Protein AF-A0A7C7IYE9-F1 (afdb_monomer_lite)

Foldseek 3Di:
DPCQLVVLLVLLVVLLVVLQVQLPPLDLVSNVVRNVVSLVSSLVSLVVSCVVPPPDPSSVVSVVSSVVSVVSSVVSNVVVVVD

Radius of gyration: 13.79 Å; chains: 1; bounding box: 29×15×46 Å

Secondary structure (DSSP, 8-state):
--SHHHHHHHHHHHHHHHHHHHHHSS-HHHIIIIIHHHHHHHHHHHHHHHHHSTT-HHHHHHHHHHHHHHHHHHHHHHHHHT-

Structure (mmCIF, N/CA/C/O backbone):
data_AF-A0A7C7IYE9-F1
#
_entry.id   AF-A0A7C7IYE9-F1
#
loop_
_atom_site.group_PDB
_atom_site.id
_atom_site.type_symbol
_atom_site.label_atom_id
_atom_site.label_alt_id
_atom_site.label_comp_id
_atom_site.label_asym_id
_atom_site.label_entity_id
_atom_site.label_seq_id
_atom_site.pdbx_PDB_ins_code
_atom_site.Cartn_x
_atom_site.Cartn_y
_atom_site.Cartn_z
_atom_site.occupancy
_atom_site.B_iso_or_equiv
_atom_site.auth_seq_id
_atom_site.auth_comp_id
_atom_site.auth_asym_id
_atom_site.auth_atom_id
_atom_site.pdbx_PDB_model_num
ATOM 1 N N . MET A 1 1 ? -13.452 9.031 23.101 1.00 45.72 1 MET A N 1
ATOM 2 C CA . MET A 1 1 ? -12.593 7.878 22.718 1.00 45.72 1 MET A CA 1
ATOM 3 C C . MET A 1 1 ? -12.959 7.211 21.370 1.00 45.72 1 MET A C 1
ATOM 5 O O . MET A 1 1 ? -12.522 6.096 21.133 1.00 45.72 1 MET A O 1
ATOM 9 N N . LYS A 1 2 ? -13.669 7.875 20.434 1.00 50.06 2 LYS A N 1
ATOM 10 C CA . LYS A 1 2 ? -14.033 7.312 19.104 1.00 50.06 2 LYS A CA 1
ATOM 11 C C . LYS A 1 2 ? -13.171 7.803 17.918 1.00 50.06 2 LYS A C 1
ATOM 13 O O . LYS A 1 2 ? -13.330 7.308 16.812 1.00 50.06 2 LYS A O 1
ATOM 18 N N . GLN A 1 3 ? -12.265 8.765 18.127 1.00 57.47 3 GLN A N 1
ATOM 19 C CA . GLN A 1 3 ? -11.543 9.452 17.036 1.00 57.47 3 GLN A CA 1
ATOM 20 C C . GLN A 1 3 ? -10.264 8.743 16.562 1.00 57.47 3 GLN A C 1
ATOM 22 O O . GLN A 1 3 ? -9.944 8.796 15.378 1.00 57.47 3 GLN A O 1
ATOM 27 N N . LYS A 1 4 ? -9.558 8.028 17.449 1.00 60.53 4 LYS A N 1
ATOM 28 C CA . LYS A 1 4 ? -8.310 7.313 17.116 1.00 60.53 4 LYS A CA 1
ATOM 29 C C . LYS A 1 4 ? -8.430 6.375 15.895 1.00 60.53 4 LYS A C 1
ATOM 31 O O . LYS A 1 4 ? -7.613 6.507 14.991 1.00 60.53 4 LYS A O 1
ATOM 36 N N . PRO A 1 5 ? -9.441 5.487 15.792 1.00 60.94 5 PRO A N 1
ATOM 37 C CA . PRO A 1 5 ? -9.561 4.580 14.642 1.00 60.94 5 PRO A CA 1
ATOM 38 C C . PRO A 1 5 ? -9.916 5.299 13.332 1.00 60.94 5 PRO A C 1
ATOM 40 O O . PRO A 1 5 ? -9.606 4.804 12.251 1.00 60.94 5 PRO A O 1
ATOM 43 N N . LEU A 1 6 ? -10.548 6.471 13.417 1.00 68.56 6 LEU A N 1
ATOM 44 C CA . LEU A 1 6 ? -10.944 7.263 12.255 1.00 68.56 6 LEU A CA 1
ATOM 45 C C . LEU A 1 6 ? -9.722 7.949 11.628 1.00 68.56 6 LEU A C 1
ATOM 47 O O . LEU A 1 6 ? -9.544 7.896 10.416 1.00 68.56 6 LEU A O 1
ATOM 51 N N . ILE A 1 7 ? -8.822 8.470 12.466 1.00 75.12 7 ILE A N 1
ATOM 52 C CA . ILE A 1 7 ? -7.538 9.049 12.047 1.00 75.12 7 ILE A CA 1
ATOM 53 C C . ILE A 1 7 ? -6.654 7.991 11.372 1.00 75.12 7 ILE A C 1
ATOM 55 O O . ILE A 1 7 ? -6.091 8.253 10.313 1.00 75.12 7 ILE A O 1
ATOM 59 N N . PHE A 1 8 ? -6.586 6.773 11.924 1.00 71.25 8 PHE A N 1
ATOM 60 C CA . PHE A 1 8 ? -5.829 5.677 11.307 1.00 71.25 8 PHE A CA 1
ATOM 61 C C . PHE A 1 8 ? -6.373 5.277 9.928 1.00 71.25 8 PHE A C 1
ATOM 63 O O . PHE A 1 8 ? -5.589 5.030 9.014 1.00 71.25 8 PHE A O 1
ATOM 70 N N . ASN A 1 9 ? -7.698 5.254 9.749 1.00 68.50 9 ASN A N 1
ATOM 71 C CA . ASN A 1 9 ? -8.296 4.976 8.441 1.00 68.50 9 ASN A CA 1
ATOM 72 C C . ASN A 1 9 ? -8.059 6.112 7.437 1.00 68.50 9 ASN A C 1
ATOM 74 O O . ASN A 1 9 ? -7.798 5.817 6.273 1.00 68.50 9 ASN A O 1
ATOM 78 N N . ILE A 1 10 ? -8.107 7.378 7.869 1.00 77.62 10 ILE A N 1
ATOM 79 C CA . ILE A 1 10 ? -7.794 8.533 7.011 1.00 77.62 10 ILE A CA 1
ATOM 80 C C . ILE A 1 10 ? -6.325 8.495 6.577 1.00 77.62 10 ILE A C 1
ATOM 82 O O . ILE A 1 10 ? -6.040 8.636 5.394 1.00 77.62 10 ILE A O 1
ATOM 86 N N . LEU 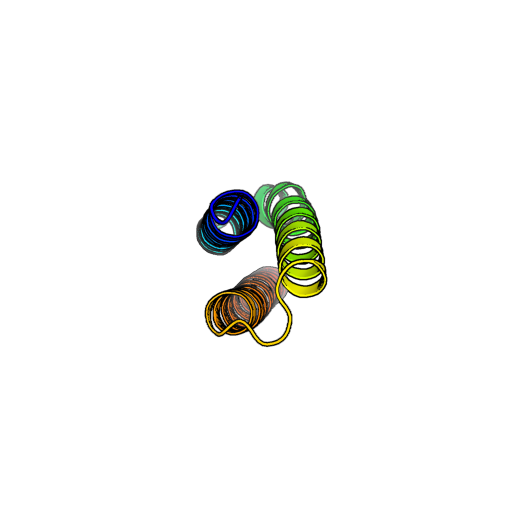A 1 11 ? -5.393 8.234 7.497 1.00 78.38 11 LEU A N 1
ATOM 87 C CA . LEU A 1 11 ? -3.970 8.087 7.170 1.00 78.38 11 LEU A CA 1
ATOM 88 C C . LEU A 1 11 ? -3.720 6.920 6.207 1.00 78.38 11 LEU A C 1
ATOM 90 O O . LEU A 1 11 ? -2.967 7.069 5.247 1.00 78.38 11 LEU A O 1
ATOM 94 N N . GLY A 1 12 ? -4.388 5.782 6.421 1.00 70.44 12 GLY A N 1
ATOM 95 C CA . GLY A 1 12 ? -4.341 4.648 5.497 1.00 70.44 12 GLY A CA 1
ATOM 96 C C . GLY A 1 12 ? -4.865 5.008 4.104 1.00 70.44 12 GLY A C 1
ATOM 97 O O . GLY A 1 12 ? -4.249 4.643 3.107 1.00 70.44 12 GLY A O 1
ATOM 98 N N . PHE A 1 13 ? -5.949 5.781 4.031 1.00 75.50 13 PHE A N 1
ATOM 99 C CA . PHE A 1 13 ? -6.530 6.244 2.772 1.00 75.50 13 PHE A CA 1
ATOM 100 C C . PHE A 1 13 ? -5.601 7.212 2.028 1.00 75.50 13 PHE A C 1
ATOM 102 O O . PHE A 1 13 ? -5.384 7.055 0.829 1.00 75.50 13 PHE A O 1
ATOM 109 N N . ILE A 1 14 ? -4.982 8.159 2.741 1.00 81.56 14 ILE A N 1
ATOM 110 C CA . ILE A 1 14 ? -3.980 9.072 2.173 1.00 81.56 14 ILE A CA 1
ATOM 111 C C . ILE A 1 14 ? -2.782 8.278 1.635 1.00 81.56 14 ILE A C 1
ATOM 113 O O . ILE A 1 14 ? -2.366 8.510 0.506 1.00 81.56 14 ILE A O 1
ATOM 117 N N . CYS A 1 15 ? -2.275 7.290 2.383 1.00 76.50 15 CYS A N 1
ATOM 118 C CA . CYS A 1 15 ? -1.213 6.398 1.901 1.00 76.50 15 CYS A CA 1
ATOM 119 C C . CYS A 1 15 ? -1.619 5.641 0.630 1.00 76.50 15 CYS A C 1
ATOM 121 O O . CYS A 1 15 ? -0.822 5.549 -0.300 1.00 76.50 15 CYS A O 1
ATOM 123 N N . ALA A 1 16 ? -2.849 5.126 0.565 1.00 71.12 16 ALA A N 1
ATOM 124 C CA . ALA A 1 16 ? -3.347 4.420 -0.612 1.00 71.12 16 ALA A CA 1
ATOM 125 C C . ALA A 1 16 ? -3.446 5.341 -1.842 1.00 71.12 16 ALA A C 1
ATOM 127 O O . ALA A 1 16 ? -3.055 4.942 -2.938 1.00 71.12 16 ALA A O 1
ATOM 128 N N . ILE A 1 17 ? -3.892 6.589 -1.660 1.00 77.81 17 ILE A N 1
ATOM 129 C CA . ILE A 1 17 ? -3.915 7.602 -2.725 1.00 77.81 17 ILE A CA 1
ATOM 130 C C . ILE A 1 17 ? -2.498 7.958 -3.173 1.00 77.81 17 ILE A C 1
ATOM 132 O O . ILE A 1 17 ? -2.240 7.996 -4.373 1.00 77.81 17 ILE A O 1
ATOM 136 N N . CYS A 1 18 ? -1.572 8.188 -2.240 1.00 73.25 18 CYS A N 1
ATOM 137 C CA . CYS A 1 18 ? -0.176 8.462 -2.575 1.00 73.25 18 CYS A CA 1
ATOM 138 C C . CYS A 1 18 ? 0.438 7.312 -3.377 1.00 73.25 18 CYS A C 1
ATOM 140 O O . CYS A 1 18 ? 1.112 7.566 -4.367 1.00 73.25 18 CYS A O 1
ATOM 142 N N . CYS A 1 19 ? 0.145 6.070 -2.991 1.00 68.56 19 CYS A N 1
ATOM 143 C CA . CYS A 1 19 ? 0.591 4.865 -3.682 1.00 68.56 19 CYS A CA 1
ATOM 144 C C . CYS A 1 19 ? 0.019 4.758 -5.107 1.00 68.56 19 CYS A C 1
ATOM 146 O O . CYS A 1 19 ? 0.735 4.386 -6.030 1.00 68.56 19 CYS A O 1
ATOM 148 N N . LEU A 1 20 ? -1.254 5.113 -5.307 1.00 70.75 20 LEU A N 1
ATOM 149 C CA . LEU A 1 20 ? -1.867 5.185 -6.639 1.00 70.75 20 LEU A CA 1
ATOM 150 C C . LEU A 1 20 ? -1.256 6.300 -7.495 1.00 70.7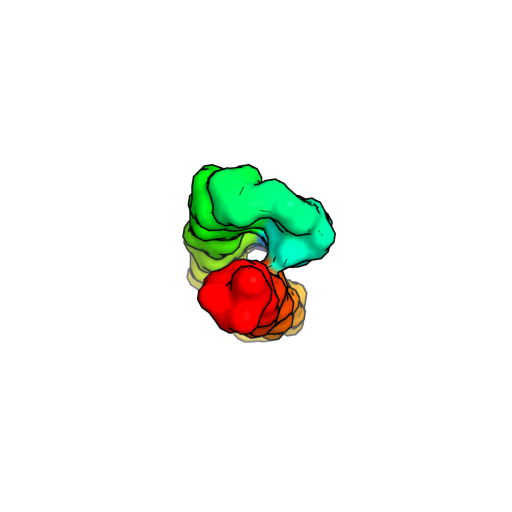5 20 LEU A C 1
ATOM 152 O O . LEU A 1 20 ? -0.990 6.093 -8.676 1.00 70.75 20 LEU A O 1
ATOM 156 N N . ALA A 1 21 ? -1.007 7.469 -6.903 1.00 72.00 21 ALA A N 1
ATOM 157 C CA . ALA A 1 21 ? -0.425 8.606 -7.604 1.00 72.00 21 ALA A CA 1
ATOM 158 C C . ALA A 1 21 ? 1.019 8.324 -8.049 1.00 72.00 21 ALA A C 1
ATOM 160 O O . ALA A 1 21 ? 1.381 8.638 -9.182 1.00 72.00 21 ALA A O 1
ATOM 161 N N . THR A 1 22 ? 1.835 7.690 -7.201 1.00 67.06 22 THR A N 1
ATOM 162 C CA . THR A 1 22 ? 3.197 7.263 -7.565 1.00 67.06 22 THR A CA 1
ATOM 163 C C . THR A 1 22 ? 3.198 6.060 -8.500 1.00 67.06 22 THR A C 1
ATOM 165 O O . THR A 1 22 ? 4.052 5.999 -9.379 1.00 67.06 22 THR A O 1
ATOM 168 N N . GLY A 1 23 ? 2.204 5.172 -8.388 1.00 60.53 23 GLY A N 1
ATOM 169 C CA . GLY A 1 23 ? 1.927 4.094 -9.341 1.00 60.53 23 GLY A CA 1
ATOM 170 C C . GLY A 1 23 ? 1.744 4.578 -10.778 1.00 60.53 23 GLY A C 1
ATOM 171 O O . GLY A 1 23 ? 2.140 3.893 -11.720 1.00 60.53 23 GLY A O 1
ATOM 172 N N . TRP A 1 24 ? 1.178 5.774 -10.936 1.00 62.84 24 TRP A N 1
ATOM 173 C CA . TRP A 1 24 ? 0.927 6.405 -12.229 1.00 62.84 24 TRP A CA 1
ATOM 174 C C . TRP A 1 24 ? 2.120 7.202 -12.766 1.00 62.84 24 TRP A C 1
ATOM 176 O O . TRP A 1 24 ? 2.193 7.459 -13.968 1.00 62.84 24 TRP A O 1
ATOM 186 N N . MET A 1 25 ? 3.056 7.612 -11.903 1.00 62.88 25 MET A N 1
ATOM 187 C CA . MET A 1 25 ? 4.274 8.279 -12.351 1.00 62.88 25 MET A CA 1
ATOM 188 C C . MET A 1 25 ? 5.178 7.261 -13.049 1.00 62.88 25 MET A C 1
ATOM 190 O O . MET A 1 25 ? 5.587 6.261 -12.465 1.00 62.88 25 MET A O 1
ATOM 194 N N . TRP A 1 26 ? 5.530 7.557 -14.300 1.00 57.97 26 TRP A N 1
ATOM 195 C CA . TRP A 1 26 ? 6.365 6.746 -15.198 1.00 57.97 26 TRP A CA 1
ATOM 196 C C . TRP A 1 26 ? 7.847 6.687 -14.771 1.00 57.97 26 TRP A C 1
ATOM 198 O O . TRP A 1 26 ? 8.749 6.658 -15.604 1.00 57.97 26 TRP A O 1
ATOM 208 N N . VAL A 1 27 ? 8.136 6.711 -13.471 1.00 58.19 27 VAL A N 1
ATOM 209 C CA . VAL A 1 27 ? 9.498 6.657 -12.941 1.00 58.19 27 VAL A CA 1
ATOM 210 C C . VAL A 1 27 ? 9.661 5.349 -12.181 1.00 58.19 27 VAL A C 1
ATOM 212 O O . VAL A 1 27 ? 9.294 5.230 -11.011 1.00 58.19 27 VAL A O 1
ATOM 215 N N . TYR A 1 28 ? 10.237 4.374 -12.884 1.00 55.56 28 TYR A N 1
ATOM 216 C CA . TYR A 1 28 ? 10.465 2.988 -12.464 1.00 55.56 28 TYR A CA 1
ATOM 217 C C . TYR A 1 28 ? 10.973 2.860 -11.013 1.00 5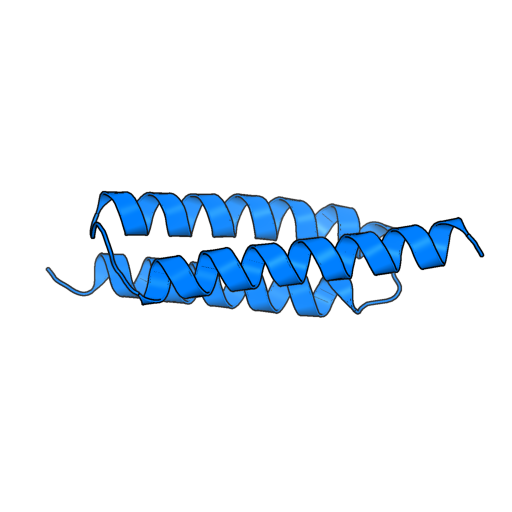5.56 28 TYR A C 1
ATOM 219 O O . TYR A 1 28 ? 10.481 2.049 -10.230 1.00 55.56 28 TYR A O 1
ATOM 227 N N . TYR A 1 29 ? 11.911 3.728 -10.620 1.00 57.06 29 TYR A N 1
ATOM 228 C CA . TYR A 1 29 ? 12.507 3.731 -9.283 1.00 57.06 29 TYR A CA 1
ATOM 229 C C . TYR A 1 29 ? 11.630 4.365 -8.200 1.00 57.06 29 TYR A C 1
ATOM 231 O O . TYR A 1 29 ? 11.616 3.887 -7.066 1.00 57.06 29 TYR A O 1
ATOM 239 N N . ILE A 1 30 ? 10.884 5.423 -8.524 1.00 60.38 30 ILE A N 1
ATOM 240 C CA . ILE A 1 30 ? 10.033 6.105 -7.541 1.00 60.38 30 ILE A CA 1
ATOM 241 C C . ILE A 1 30 ? 8.875 5.194 -7.156 1.00 60.38 30 ILE A C 1
ATOM 243 O O . ILE A 1 30 ? 8.555 5.093 -5.973 1.00 60.38 30 ILE A O 1
ATOM 247 N N . ASN A 1 31 ? 8.299 4.478 -8.122 1.00 63.31 31 ASN A N 1
ATOM 248 C CA . ASN A 1 31 ? 7.197 3.559 -7.872 1.00 63.31 31 ASN A CA 1
ATOM 249 C C . ASN A 1 31 ? 7.614 2.466 -6.868 1.00 63.31 31 ASN A C 1
ATOM 251 O O . ASN A 1 31 ? 6.979 2.303 -5.834 1.00 63.31 31 ASN A O 1
ATOM 255 N N . LEU A 1 32 ? 8.761 1.806 -7.061 1.00 61.62 32 LEU A N 1
ATOM 256 C CA . LEU A 1 32 ? 9.212 0.776 -6.116 1.00 61.62 32 LEU A CA 1
ATOM 257 C C . LEU A 1 32 ? 9.620 1.344 -4.747 1.00 61.62 32 LEU A C 1
ATOM 259 O O . LEU A 1 32 ? 9.262 0.782 -3.716 1.00 61.62 32 LEU A O 1
ATOM 263 N N . VAL A 1 33 ? 10.363 2.453 -4.718 1.00 66.38 33 VAL A N 1
ATOM 264 C CA . VAL A 1 33 ? 10.954 2.982 -3.476 1.00 66.38 33 VAL A CA 1
ATOM 265 C C . VAL A 1 33 ? 9.937 3.735 -2.620 1.00 66.38 33 VAL A C 1
ATOM 267 O O . VAL A 1 33 ? 10.093 3.780 -1.406 1.00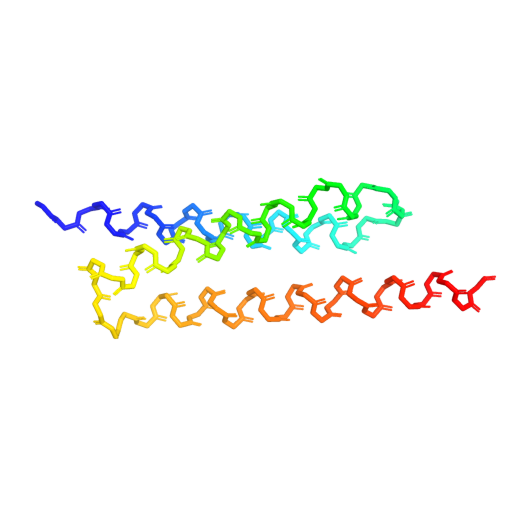 66.38 33 VAL A O 1
ATOM 270 N N . THR A 1 34 ? 8.884 4.304 -3.210 1.00 66.81 34 THR A N 1
ATOM 271 C CA . THR A 1 34 ? 7.875 5.074 -2.461 1.00 66.81 34 THR A CA 1
ATOM 272 C C . THR A 1 34 ? 6.554 4.332 -2.308 1.00 66.81 34 THR A C 1
ATOM 274 O O . THR A 1 34 ? 5.964 4.375 -1.227 1.00 66.81 34 THR A O 1
ATOM 277 N N . ALA A 1 35 ? 6.100 3.600 -3.332 1.00 66.38 35 ALA A N 1
ATOM 278 C CA . ALA A 1 35 ? 4.811 2.919 -3.285 1.00 66.38 35 ALA A CA 1
ATOM 279 C C . ALA A 1 35 ? 4.856 1.705 -2.346 1.00 66.38 35 ALA A C 1
ATOM 281 O O . ALA A 1 35 ? 3.955 1.551 -1.529 1.00 66.38 35 ALA A O 1
ATOM 282 N N . LEU A 1 36 ? 5.923 0.892 -2.361 1.00 71.50 36 LEU A N 1
ATOM 283 C CA . LEU A 1 36 ? 6.050 -0.258 -1.448 1.00 7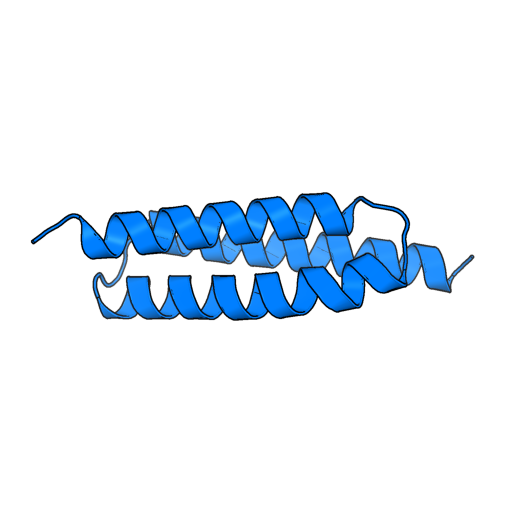1.50 36 LEU A CA 1
ATOM 284 C C . LEU A 1 36 ? 6.014 0.129 0.041 1.00 71.50 36 LEU A C 1
ATOM 286 O O . LEU A 1 36 ? 5.198 -0.446 0.769 1.00 71.50 36 LEU A O 1
ATOM 290 N N . PRO A 1 37 ? 6.832 1.080 0.537 1.00 76.19 37 PRO A N 1
ATOM 291 C CA . PRO A 1 37 ? 6.753 1.473 1.940 1.00 76.19 37 PRO A CA 1
ATOM 292 C C . PRO A 1 37 ? 5.433 2.170 2.279 1.00 76.19 37 PRO A C 1
ATOM 294 O O . PRO A 1 37 ? 4.895 1.918 3.356 1.00 76.19 37 PRO A O 1
ATOM 297 N N . ALA A 1 38 ? 4.854 2.970 1.374 1.00 74.06 38 ALA A N 1
ATOM 298 C CA . ALA A 1 38 ? 3.531 3.564 1.586 1.00 74.06 38 ALA A CA 1
ATOM 299 C C . ALA A 1 38 ? 2.426 2.497 1.693 1.00 74.06 38 ALA A C 1
ATOM 301 O O . ALA A 1 38 ? 1.538 2.598 2.541 1.00 74.06 38 ALA A O 1
ATOM 302 N N . LEU A 1 39 ? 2.505 1.439 0.885 1.00 76.62 39 LEU A N 1
ATOM 303 C CA . LEU A 1 39 ? 1.562 0.325 0.889 1.00 76.62 39 LEU A CA 1
ATOM 304 C C . LEU A 1 39 ? 1.712 -0.518 2.162 1.00 76.62 39 LEU A C 1
ATOM 306 O O . LEU A 1 39 ? 0.713 -0.841 2.805 1.00 76.62 39 LEU A O 1
ATOM 310 N N . LEU A 1 40 ? 2.944 -0.806 2.588 1.00 80.62 40 LEU A N 1
ATOM 311 C CA . LEU A 1 40 ? 3.226 -1.508 3.845 1.00 80.62 40 LEU A CA 1
ATOM 312 C C . LEU A 1 40 ? 2.739 -0.719 5.065 1.00 80.62 40 LEU A C 1
ATOM 314 O O . LEU A 1 40 ? 2.052 -1.280 5.924 1.00 80.62 40 LEU A O 1
ATOM 318 N N . LEU A 1 41 ? 3.037 0.582 5.128 1.00 79.44 41 LEU A N 1
ATOM 319 C CA . LEU A 1 41 ? 2.561 1.464 6.195 1.00 79.44 41 LEU A CA 1
ATOM 320 C C . LEU A 1 41 ? 1.034 1.555 6.193 1.00 79.44 41 LEU A C 1
ATOM 322 O O . LEU A 1 41 ? 0.406 1.394 7.240 1.00 79.44 41 LEU A O 1
ATOM 326 N N . GLY A 1 42 ? 0.424 1.742 5.024 1.00 76.06 42 GLY A N 1
ATOM 327 C CA . GLY A 1 42 ? -1.023 1.811 4.855 1.00 76.06 42 GLY A CA 1
ATOM 328 C C . GLY A 1 42 ? -1.746 0.528 5.281 1.00 76.06 42 GLY A C 1
ATOM 329 O O . GLY A 1 42 ? -2.738 0.590 6.018 1.00 76.06 42 GLY A O 1
ATOM 330 N N . LEU A 1 43 ? -1.227 -0.643 4.901 1.00 81.06 43 LEU A N 1
ATOM 331 C CA . LEU A 1 43 ? -1.747 -1.940 5.342 1.00 81.06 43 LEU A CA 1
ATOM 332 C C . LEU A 1 43 ? -1.588 -2.129 6.850 1.00 81.06 43 LEU A C 1
ATOM 334 O O . LEU A 1 43 ? -2.507 -2.626 7.504 1.00 81.06 43 LEU A O 1
ATOM 338 N N . TRP A 1 44 ? -0.454 -1.723 7.422 1.00 80.50 44 TRP A N 1
ATOM 339 C CA . TRP A 1 44 ? -0.209 -1.839 8.856 1.00 80.50 44 TRP A CA 1
ATOM 340 C C . TRP A 1 44 ? -1.132 -0.932 9.679 1.00 80.50 44 TRP A C 1
ATOM 342 O O . TRP A 1 44 ? -1.727 -1.383 10.665 1.00 80.50 44 TRP A O 1
ATOM 352 N N . LEU A 1 45 ? -1.334 0.310 9.232 1.00 76.50 45 LEU A N 1
ATOM 353 C CA . LEU A 1 45 ? -2.285 1.266 9.806 1.00 76.50 45 LEU A CA 1
ATOM 354 C C . LEU A 1 45 ? -3.717 0.726 9.734 1.00 76.50 45 LEU A C 1
ATOM 356 O O . LEU A 1 45 ? -4.436 0.736 10.733 1.00 76.50 45 LEU A O 1
ATOM 360 N N . THR A 1 46 ? -4.114 0.176 8.586 1.00 78.38 46 THR A N 1
ATOM 361 C CA . THR A 1 46 ? -5.466 -0.371 8.379 1.00 78.38 46 THR A CA 1
ATOM 362 C C . THR A 1 46 ? -5.696 -1.638 9.202 1.00 78.38 46 THR A C 1
ATOM 364 O O . THR A 1 46 ? -6.755 -1.790 9.811 1.00 78.38 46 THR A O 1
ATOM 367 N N . ARG A 1 47 ? -4.684 -2.505 9.333 1.00 80.38 47 ARG A N 1
ATOM 368 C CA . ARG A 1 47 ? -4.729 -3.693 10.202 1.00 80.38 47 ARG A CA 1
ATOM 369 C C . ARG A 1 47 ? -4.828 -3.308 11.677 1.00 80.38 47 ARG A C 1
ATOM 371 O O . ARG A 1 47 ? -5.562 -3.942 12.433 1.00 80.38 47 ARG A O 1
ATOM 378 N N . SER A 1 48 ? -4.125 -2.254 12.085 1.00 78.12 48 SER A N 1
ATOM 379 C CA . SER A 1 48 ? -4.193 -1.714 13.448 1.00 78.12 48 SER A CA 1
ATOM 380 C C . SER A 1 48 ? -5.557 -1.079 13.734 1.00 78.12 48 SER A C 1
ATOM 382 O O . SER A 1 48 ? -6.146 -1.336 14.784 1.00 78.12 48 SER A O 1
ATOM 384 N N . ALA A 1 49 ? -6.121 -0.338 12.774 1.00 73.06 49 ALA A N 1
ATOM 385 C CA . ALA A 1 49 ? -7.479 0.199 12.858 1.00 73.06 49 ALA A CA 1
ATOM 386 C C . ALA A 1 49 ? -8.532 -0.917 12.958 1.00 73.06 49 ALA A C 1
ATOM 388 O O . ALA A 1 49 ? -9.463 -0.809 13.753 1.00 73.06 49 ALA A O 1
ATOM 389 N N . GLN A 1 50 ? -8.355 -2.012 12.214 1.00 76.69 50 GLN A N 1
ATOM 390 C CA . GLN A 1 50 ? -9.262 -3.159 12.240 1.00 76.69 50 GLN A CA 1
ATOM 391 C C . GLN A 1 50 ? -9.195 -3.937 13.563 1.00 76.69 50 GLN A C 1
ATOM 393 O O . GLN A 1 50 ? -10.227 -4.408 14.033 1.00 76.69 50 GLN A O 1
ATOM 398 N N . LYS A 1 51 ? -8.016 -4.038 14.197 1.00 77.44 51 LYS A N 1
ATOM 399 C CA . LYS A 1 51 ? -7.884 -4.601 15.556 1.00 77.44 51 LYS A CA 1
ATOM 400 C C . LYS A 1 51 ? -8.612 -3.758 16.607 1.00 77.44 51 LYS A C 1
ATOM 402 O O . LYS A 1 51 ? -9.181 -4.315 17.537 1.00 77.44 51 LYS A O 1
ATOM 407 N N . LEU A 1 52 ? -8.588 -2.432 16.462 1.00 76.81 52 LEU A N 1
ATOM 408 C CA . LEU A 1 52 ? -9.252 -1.500 17.382 1.00 76.81 52 LEU A CA 1
ATOM 409 C C . LEU A 1 52 ? -10.766 -1.402 17.147 1.00 76.81 52 LEU A C 1
ATOM 411 O O . LEU A 1 52 ? -11.508 -1.095 18.077 1.00 76.81 52 LEU A O 1
ATOM 415 N N . LEU A 1 53 ? -11.226 -1.622 15.912 1.00 74.25 53 LEU A N 1
ATOM 416 C CA . LEU A 1 53 ? -12.636 -1.544 15.539 1.00 74.25 53 LEU A CA 1
ATOM 417 C C . LEU A 1 53 ? -12.984 -2.652 14.526 1.00 74.25 53 LEU A C 1
ATOM 419 O O . LEU A 1 53 ? -12.962 -2.423 13.308 1.00 74.25 53 LEU A O 1
ATOM 423 N N . PRO A 1 54 ? -13.276 -3.872 15.013 1.00 70.12 54 PRO A N 1
ATOM 424 C CA . PRO A 1 54 ? -13.530 -5.016 14.150 1.00 70.12 54 PRO A CA 1
ATOM 425 C C . PRO A 1 54 ? -14.778 -4.801 13.279 1.00 70.12 54 PRO A C 1
ATOM 427 O O . PRO A 1 54 ? -15.771 -4.219 13.706 1.00 70.12 54 PRO A O 1
ATOM 430 N N . ASN A 1 55 ? -14.714 -5.286 12.035 1.00 70.31 55 ASN A N 1
ATOM 431 C CA . ASN A 1 55 ? -15.779 -5.224 11.021 1.00 70.31 55 ASN A CA 1
ATOM 432 C C . ASN A 1 55 ? -16.175 -3.815 10.517 1.00 70.31 55 ASN A C 1
ATOM 434 O O . ASN A 1 55 ? -17.266 -3.618 9.978 1.00 70.31 55 ASN A O 1
ATOM 438 N N . ASN A 1 56 ? -15.287 -2.825 10.635 1.00 76.12 56 ASN A N 1
ATOM 439 C CA . ASN A 1 56 ? -15.527 -1.498 10.072 1.00 76.12 56 ASN A CA 1
ATOM 440 C C . ASN A 1 56 ? -15.509 -1.516 8.526 1.00 76.12 56 ASN A C 1
ATOM 442 O O . ASN A 1 56 ? -14.535 -1.959 7.909 1.00 76.12 56 ASN A O 1
ATOM 446 N N . ARG A 1 57 ? -16.561 -0.974 7.890 1.00 75.94 57 ARG A N 1
ATOM 447 C CA . ARG A 1 57 ? -16.656 -0.856 6.420 1.00 75.94 57 ARG A CA 1
ATOM 448 C C . ARG A 1 57 ? -15.520 -0.015 5.835 1.00 75.94 57 ARG A C 1
ATOM 450 O O . ARG A 1 57 ? -15.016 -0.351 4.771 1.00 75.94 57 ARG A O 1
ATOM 457 N N . PHE A 1 58 ? -15.070 1.017 6.551 1.00 72.19 58 PHE A N 1
ATOM 458 C CA . PHE A 1 58 ? -13.959 1.868 6.108 1.00 72.19 58 PHE A CA 1
ATOM 459 C C . PHE A 1 58 ? -12.649 1.095 5.947 1.00 72.19 58 PHE A C 1
ATOM 461 O O . PHE A 1 58 ? -11.947 1.269 4.957 1.00 72.19 58 PHE A O 1
ATOM 468 N N . SER A 1 59 ? -12.340 0.191 6.878 1.00 76.31 59 SER A N 1
ATOM 469 C CA . SER A 1 59 ? -11.124 -0.619 6.782 1.00 76.31 59 SER A CA 1
ATOM 470 C C . SER A 1 59 ? -11.208 -1.609 5.617 1.00 76.31 59 SER A C 1
ATOM 472 O O . SER A 1 59 ? -10.219 -1.793 4.917 1.00 76.31 59 SER A O 1
ATOM 474 N N . LYS A 1 60 ? -12.395 -2.171 5.332 1.00 78.12 60 LYS A N 1
ATOM 475 C CA . LYS A 1 60 ? -12.630 -2.974 4.115 1.00 78.12 60 LYS A CA 1
ATOM 476 C C . LYS A 1 60 ? -12.382 -2.170 2.836 1.00 78.12 60 LYS A C 1
ATOM 478 O O . LYS A 1 60 ? -11.710 -2.676 1.945 1.00 78.12 60 LYS A O 1
ATOM 483 N N . ILE A 1 61 ? -12.884 -0.936 2.759 1.00 81.25 61 ILE A N 1
ATOM 484 C CA . ILE A 1 61 ? -12.662 -0.054 1.601 1.00 81.25 61 ILE A CA 1
ATOM 485 C C . ILE A 1 61 ? -11.167 0.216 1.416 1.00 81.25 61 ILE A C 1
ATOM 487 O O . ILE A 1 61 ? -10.670 0.067 0.306 1.00 81.25 61 ILE A O 1
ATOM 491 N N . ASN A 1 62 ? -10.435 0.517 2.493 1.00 76.81 62 ASN A N 1
ATOM 492 C CA . ASN A 1 62 ? -8.985 0.705 2.427 1.00 76.81 62 ASN A CA 1
ATOM 493 C C . ASN A 1 62 ? -8.263 -0.547 1.909 1.00 76.81 62 ASN A C 1
ATOM 495 O O . ASN A 1 62 ? -7.402 -0.424 1.046 1.00 76.81 62 ASN A O 1
ATOM 499 N N . TYR A 1 63 ? -8.634 -1.752 2.360 1.00 79.69 63 TYR A N 1
ATOM 500 C CA . TYR A 1 63 ? -8.055 -2.996 1.831 1.00 79.69 63 TYR A CA 1
ATOM 501 C C . TYR A 1 63 ? -8.311 -3.187 0.335 1.00 79.69 63 TYR A C 1
ATOM 503 O O . TYR A 1 63 ? -7.396 -3.574 -0.390 1.00 79.69 63 TYR A O 1
ATOM 511 N N . VAL A 1 64 ? -9.525 -2.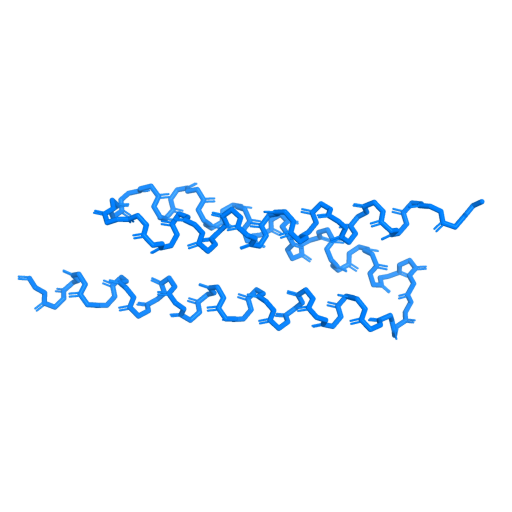893 -0.137 1.00 82.31 64 VAL A N 1
ATOM 512 C CA . VAL A 1 64 ? -9.846 -2.940 -1.571 1.00 82.31 64 VAL A CA 1
ATOM 513 C C . VAL A 1 64 ? -9.022 -1.903 -2.337 1.00 82.31 64 VAL A C 1
ATOM 515 O O . VAL A 1 64 ? -8.462 -2.230 -3.380 1.00 82.31 64 VAL A O 1
ATOM 518 N N . LEU A 1 65 ? -8.873 -0.689 -1.795 1.00 80.00 65 LEU A N 1
ATOM 519 C CA . LEU A 1 65 ? -8.048 0.361 -2.395 1.00 80.00 65 LEU A CA 1
ATOM 520 C C . LEU A 1 65 ? -6.578 -0.063 -2.511 1.00 80.00 65 LEU A C 1
ATOM 522 O O . LEU A 1 65 ? -5.980 0.134 -3.563 1.00 80.00 65 LEU A O 1
ATOM 526 N N . PHE A 1 66 ? -6.010 -0.686 -1.471 1.00 80.38 66 PHE A N 1
ATOM 527 C CA . PHE A 1 66 ? -4.651 -1.236 -1.528 1.00 80.38 66 PHE A CA 1
ATOM 528 C C . PHE A 1 66 ? -4.526 -2.347 -2.567 1.00 80.38 66 PHE A C 1
ATOM 530 O O . PHE A 1 66 ? -3.521 -2.398 -3.265 1.00 80.38 66 PHE A O 1
ATOM 537 N N . GLY A 1 67 ? -5.539 -3.207 -2.702 1.00 78.81 67 GLY A N 1
ATOM 538 C CA . GLY A 1 67 ? -5.569 -4.236 -3.742 1.00 78.81 67 GLY A CA 1
ATOM 539 C C . GLY A 1 67 ? -5.526 -3.635 -5.148 1.00 78.81 67 GLY A C 1
ATOM 540 O O . GLY A 1 67 ? -4.705 -4.046 -5.963 1.00 78.81 67 GLY A O 1
ATOM 541 N N . ILE A 1 68 ? -6.350 -2.617 -5.412 1.00 80.81 68 ILE A N 1
ATOM 542 C CA . ILE A 1 68 ? -6.367 -1.904 -6.698 1.00 80.81 68 ILE A CA 1
ATOM 543 C C . ILE A 1 68 ? -5.028 -1.201 -6.942 1.00 80.81 68 ILE A C 1
ATOM 545 O O . ILE A 1 68 ? -4.464 -1.339 -8.024 1.00 80.81 68 ILE A O 1
ATOM 549 N N . ALA A 1 69 ? -4.494 -0.498 -5.939 1.00 74.12 69 ALA A N 1
ATOM 550 C CA . ALA A 1 69 ? -3.199 0.174 -6.031 1.00 74.12 69 ALA A CA 1
ATOM 551 C C . ALA A 1 69 ? -2.075 -0.809 -6.390 1.00 74.12 69 ALA A C 1
ATOM 553 O O . ALA A 1 69 ? -1.273 -0.530 -7.276 1.00 74.12 69 ALA A O 1
ATOM 554 N N . LEU A 1 70 ? -2.058 -1.985 -5.757 1.00 78.06 70 LEU A N 1
ATOM 555 C CA . LEU A 1 70 ? -1.062 -3.024 -6.006 1.00 78.06 70 LEU A CA 1
ATOM 556 C C . LEU A 1 70 ? -1.177 -3.579 -7.428 1.00 78.06 70 LEU A C 1
ATOM 558 O O . LEU A 1 70 ? -0.164 -3.689 -8.114 1.00 78.06 70 LEU A O 1
ATOM 562 N N . VAL A 1 71 ? -2.398 -3.873 -7.889 1.00 82.25 71 VAL A N 1
ATOM 563 C CA . VAL A 1 71 ? -2.641 -4.338 -9.263 1.00 82.25 71 VAL A CA 1
ATOM 564 C C . VAL A 1 71 ? -2.161 -3.300 -10.271 1.00 82.25 71 VAL A C 1
ATOM 566 O O . VAL A 1 71 ? -1.403 -3.667 -11.158 1.00 82.25 71 VAL A O 1
ATOM 569 N N . VAL A 1 72 ? -2.535 -2.025 -10.106 1.00 77.19 72 VAL A N 1
ATOM 570 C CA . VAL A 1 72 ? -2.139 -0.926 -11.006 1.00 77.19 72 VAL A CA 1
ATOM 571 C C . VAL A 1 72 ? -0.620 -0.745 -11.037 1.00 77.19 72 VAL A C 1
ATOM 573 O O . VAL A 1 72 ? -0.039 -0.644 -12.118 1.00 77.19 72 VAL A O 1
ATOM 576 N N . SER A 1 73 ? 0.046 -0.752 -9.879 1.00 72.62 73 SER A N 1
ATOM 577 C CA . SER A 1 73 ? 1.509 -0.668 -9.818 1.00 72.62 73 SER A CA 1
ATOM 578 C C . SER A 1 73 ? 2.181 -1.865 -10.502 1.00 72.62 73 SER A C 1
ATOM 580 O O . SER A 1 73 ? 3.163 -1.674 -11.218 1.00 72.62 73 SER A O 1
ATOM 582 N N . PHE A 1 74 ? 1.650 -3.084 -10.345 1.00 76.00 74 PHE A N 1
ATOM 583 C CA . PHE A 1 74 ? 2.187 -4.278 -11.008 1.00 76.00 74 PHE A CA 1
ATOM 584 C C . PHE A 1 74 ? 1.961 -4.275 -12.522 1.00 76.00 74 PHE A C 1
ATOM 586 O O . PHE A 1 74 ? 2.899 -4.569 -13.260 1.00 76.00 74 PHE A O 1
ATOM 593 N N . THR A 1 75 ? 0.765 -3.931 -13.014 1.00 78.12 75 THR A N 1
ATOM 594 C CA . THR A 1 75 ? 0.517 -3.852 -14.464 1.00 78.12 75 THR A CA 1
ATOM 595 C C . THR A 1 75 ? 1.388 -2.797 -15.126 1.00 78.12 75 THR A C 1
ATOM 597 O O . THR A 1 75 ? 1.925 -3.060 -16.199 1.00 78.12 75 THR A O 1
ATOM 600 N N . MET A 1 76 ? 1.587 -1.642 -14.486 1.00 71.56 76 MET A N 1
ATOM 601 C CA . MET A 1 76 ? 2.488 -0.605 -14.997 1.00 71.56 76 MET A CA 1
ATOM 602 C C . MET A 1 76 ? 3.947 -1.069 -15.026 1.00 71.56 76 MET A C 1
ATOM 604 O O . MET A 1 76 ? 4.637 -0.856 -16.022 1.00 71.56 76 MET A O 1
ATOM 608 N N . LEU A 1 77 ? 4.411 -1.753 -13.975 1.00 71.38 77 LEU A N 1
ATOM 609 C CA . LEU A 1 77 ? 5.761 -2.316 -13.930 1.00 71.38 77 LEU A CA 1
ATOM 610 C C . LEU A 1 77 ? 5.979 -3.370 -15.029 1.00 71.38 77 LEU A C 1
ATOM 612 O O . LEU A 1 77 ? 7.004 -3.346 -15.704 1.00 71.38 77 LEU A O 1
ATOM 616 N N . ILE A 1 78 ? 4.997 -4.248 -15.260 1.00 77.12 78 ILE A N 1
ATOM 617 C CA . ILE A 1 78 ? 5.033 -5.249 -16.337 1.00 77.12 78 ILE A CA 1
ATOM 618 C C . ILE A 1 78 ? 5.040 -4.575 -17.716 1.00 77.12 78 ILE A C 1
ATOM 620 O O . ILE A 1 78 ? 5.864 -4.931 -18.552 1.00 77.12 78 ILE A O 1
ATOM 624 N N . MET A 1 79 ? 4.172 -3.584 -17.958 1.00 76.38 79 MET A N 1
ATOM 625 C CA . MET A 1 79 ? 4.160 -2.833 -19.222 1.00 76.38 79 MET A CA 1
ATOM 626 C C . MET A 1 79 ? 5.494 -2.136 -19.501 1.00 76.38 79 MET A C 1
ATOM 628 O O . MET A 1 79 ? 5.916 -2.088 -20.651 1.00 76.38 79 MET A O 1
ATOM 632 N N . MET A 1 80 ? 6.155 -1.605 -18.469 1.00 67.62 80 MET A N 1
ATOM 633 C CA . MET A 1 80 ? 7.480 -1.002 -18.615 1.00 67.62 80 MET A CA 1
ATOM 634 C C . MET A 1 80 ? 8.584 -2.028 -18.876 1.00 67.62 80 MET A C 1
ATOM 636 O O . MET A 1 80 ? 9.472 -1.732 -19.658 1.00 67.62 80 MET A O 1
ATOM 640 N N . LEU A 1 81 ? 8.544 -3.208 -18.250 1.00 72.12 81 LEU A N 1
ATOM 641 C CA . LEU A 1 81 ? 9.527 -4.279 -18.481 1.00 72.12 81 LEU A CA 1
ATOM 642 C C . LEU A 1 81 ? 9.412 -4.932 -19.862 1.00 72.12 81 LEU A C 1
ATOM 644 O O . LEU A 1 81 ? 10.389 -5.480 -20.362 1.00 72.12 81 LEU A O 1
ATOM 648 N N . LEU A 1 82 ? 8.213 -4.926 -20.447 1.00 76.12 82 LEU A N 1
ATOM 649 C CA . LEU A 1 82 ? 7.945 -5.474 -21.779 1.00 76.12 82 LEU A CA 1
ATOM 650 C C . LEU A 1 82 ? 8.303 -4.505 -22.919 1.00 76.12 82 LEU A C 1
ATOM 652 O O . LEU A 1 82 ? 8.160 -4.881 -24.083 1.00 76.12 82 LEU A O 1
ATOM 656 N N . ARG A 1 83 ? 8.713 -3.273 -22.599 1.00 56.38 83 ARG A N 1
ATOM 657 C CA . ARG A 1 83 ? 9.088 -2.235 -23.561 1.00 56.38 83 ARG A CA 1
ATOM 658 C C . ARG A 1 83 ? 10.597 -2.037 -23.583 1.00 56.38 83 ARG A C 1
ATOM 660 O O . ARG A 1 83 ? 11.108 -1.823 -24.703 1.00 56.38 83 ARG A O 1
#

Sequence (83 aa):
MKQKPLIFNILGFICAICCLATGWMWVYYINLVTALPALLLGLWLTRSAQKLLPNNRFSKINYVLFGIALVVSFTMLIMMLLR

pLDDT: mean 71.96, std 8.0, range [45.72, 82.31]